Protein AF-A0A2E0BQQ6-F1 (afdb_monomer)

Structure (mmCI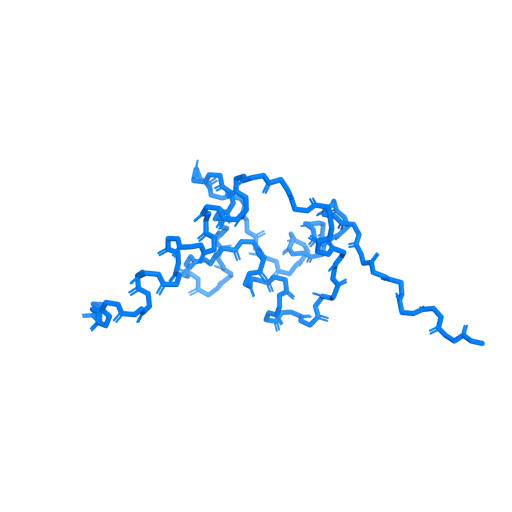F, N/CA/C/O backbone):
data_AF-A0A2E0BQQ6-F1
#
_entry.id   AF-A0A2E0BQQ6-F1
#
loop_
_atom_site.group_PDB
_atom_site.id
_atom_site.type_symbol
_atom_site.label_atom_id
_atom_site.label_alt_id
_atom_site.label_comp_id
_atom_site.label_asym_id
_atom_site.label_entity_id
_atom_site.label_seq_id
_atom_site.pdbx_PDB_ins_code
_atom_site.Cartn_x
_atom_site.Cartn_y
_atom_site.Cartn_z
_atom_site.occupancy
_atom_site.B_iso_or_equiv
_atom_site.auth_seq_id
_atom_site.auth_comp_id
_atom_site.auth_asym_id
_atom_site.auth_atom_id
_atom_site.pdbx_PDB_model_num
ATOM 1 N N . MET A 1 1 ? 0.678 26.030 -16.576 1.00 36.09 1 MET A N 1
ATOM 2 C CA . MET A 1 1 ? 0.525 24.575 -16.781 1.00 36.09 1 MET A CA 1
ATOM 3 C C . MET A 1 1 ? 0.596 23.945 -15.402 1.00 36.09 1 MET A C 1
ATOM 5 O O . MET A 1 1 ? 1.654 24.011 -14.796 1.00 36.09 1 MET A O 1
ATOM 9 N N . ASN A 1 2 ? -0.520 23.465 -14.848 1.00 42.31 2 ASN A N 1
ATOM 10 C CA . ASN A 1 2 ? -0.487 22.778 -13.556 1.00 42.31 2 ASN A CA 1
ATOM 11 C C . ASN A 1 2 ? 0.088 21.384 -13.796 1.00 42.31 2 ASN A C 1
ATOM 13 O O . ASN A 1 2 ? -0.629 20.481 -14.226 1.00 42.31 2 ASN A O 1
ATOM 17 N N . GLU A 1 3 ? 1.394 21.234 -13.585 1.00 49.06 3 GLU A N 1
ATOM 18 C CA . GLU A 1 3 ? 2.025 19.924 -13.480 1.00 49.06 3 GLU A CA 1
ATOM 19 C C . GLU A 1 3 ? 1.277 19.137 -12.404 1.00 49.06 3 GLU A C 1
ATOM 21 O O . GLU A 1 3 ? 1.346 19.441 -11.214 1.00 49.06 3 GLU A O 1
ATOM 26 N N . SER A 1 4 ? 0.510 18.136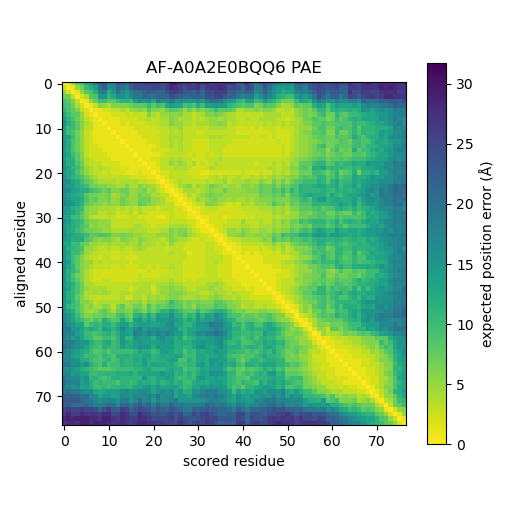 -12.831 1.00 52.44 4 SER A N 1
ATOM 27 C CA . SER A 1 4 ? -0.008 17.117 -11.928 1.00 52.44 4 SER A CA 1
ATOM 28 C C . SER A 1 4 ? 1.215 16.371 -11.409 1.00 52.44 4 SER A C 1
ATOM 30 O O . SER A 1 4 ? 1.756 15.506 -12.094 1.00 52.44 4 SER A O 1
ATOM 32 N N . LYS A 1 5 ? 1.743 16.814 -10.266 1.00 62.19 5 LYS A N 1
ATOM 33 C CA . LYS A 1 5 ? 2.992 16.323 -9.687 1.00 62.19 5 LYS A CA 1
ATOM 34 C C . LYS A 1 5 ? 2.770 14.883 -9.234 1.00 62.19 5 LYS A C 1
ATOM 36 O O . LYS A 1 5 ? 2.336 14.645 -8.111 1.00 62.19 5 LYS A O 1
ATOM 41 N N . LEU A 1 6 ? 3.009 13.937 -10.143 1.00 72.56 6 LEU A N 1
ATOM 42 C CA . LEU A 1 6 ? 2.959 12.506 -9.870 1.00 72.56 6 LEU A CA 1
ATOM 43 C C . LEU A 1 6 ? 3.839 12.225 -8.656 1.00 72.56 6 LEU A C 1
ATOM 45 O O . LEU A 1 6 ? 5.042 12.494 -8.676 1.00 72.56 6 LEU A O 1
ATOM 49 N N . MET A 1 7 ? 3.235 11.720 -7.585 1.00 79.62 7 MET A N 1
ATOM 50 C CA . MET A 1 7 ? 3.984 11.447 -6.370 1.00 79.62 7 MET A CA 1
ATOM 51 C C . MET A 1 7 ? 4.909 10.250 -6.580 1.00 79.62 7 MET A C 1
ATOM 53 O O . MET A 1 7 ? 4.582 9.276 -7.266 1.00 79.62 7 MET A O 1
ATOM 57 N N . THR A 1 8 ? 6.080 10.314 -5.952 1.00 81.06 8 THR A N 1
ATOM 58 C CA . THR A 1 8 ? 6.989 9.168 -5.893 1.00 81.06 8 THR A CA 1
ATOM 59 C C . THR A 1 8 ? 6.467 8.118 -4.914 1.00 81.06 8 THR A C 1
ATOM 61 O O . THR A 1 8 ? 5.670 8.407 -4.017 1.00 81.06 8 THR A O 1
ATOM 64 N N . ARG A 1 9 ? 6.957 6.879 -5.036 1.00 78.88 9 ARG A N 1
ATOM 65 C CA . ARG A 1 9 ? 6.592 5.784 -4.123 1.00 78.88 9 ARG A CA 1
ATOM 66 C C . ARG A 1 9 ? 6.824 6.144 -2.650 1.00 78.88 9 ARG A C 1
ATOM 68 O O . ARG A 1 9 ? 6.008 5.780 -1.805 1.00 78.88 9 ARG A O 1
ATOM 75 N N . SER A 1 10 ? 7.908 6.851 -2.336 1.00 81.69 10 SER A N 1
ATOM 76 C CA . SER A 1 10 ? 8.204 7.266 -0.961 1.00 81.69 10 SER A CA 1
ATOM 77 C C . SER A 1 10 ? 7.169 8.261 -0.442 1.00 81.69 10 SER A C 1
ATOM 79 O O . SER A 1 10 ? 6.583 8.012 0.604 1.00 81.69 10 SER A O 1
ATOM 81 N N . GLN A 1 11 ? 6.839 9.294 -1.221 1.00 86.19 11 GLN A N 1
ATOM 82 C CA . GLN A 1 11 ? 5.861 10.313 -0.817 1.00 86.19 11 GLN A CA 1
ATOM 83 C C . GLN A 1 11 ? 4.463 9.733 -0.598 1.00 86.19 11 GLN A C 1
ATOM 85 O O . GLN A 1 11 ? 3.815 10.026 0.400 1.00 86.19 11 GLN A O 1
ATOM 90 N N . VAL A 1 12 ? 4.008 8.858 -1.495 1.00 86.19 12 VAL A N 1
ATOM 91 C CA . VAL A 1 12 ? 2.724 8.164 -1.322 1.00 86.19 12 VAL A CA 1
ATOM 92 C C . VAL A 1 12 ? 2.752 7.266 -0.088 1.00 86.19 12 VAL A C 1
ATOM 94 O O . VAL A 1 12 ? 1.765 7.183 0.630 1.00 86.19 12 VAL A O 1
ATOM 97 N N . SER A 1 13 ? 3.876 6.595 0.183 1.00 85.88 13 SER A N 1
ATOM 98 C CA . SER A 1 13 ? 4.021 5.765 1.385 1.00 85.88 13 SER A CA 1
ATOM 99 C C . SER A 1 13 ? 3.941 6.600 2.661 1.00 85.88 13 SER A C 1
ATOM 101 O O . SER A 1 13 ? 3.290 6.177 3.607 1.00 85.88 13 SER A O 1
ATOM 103 N N . GLU A 1 14 ? 4.563 7.778 2.689 1.00 89.44 14 GLU A N 1
ATOM 104 C CA . GLU A 1 14 ? 4.457 8.710 3.815 1.00 89.44 14 GLU A CA 1
ATOM 105 C C . GLU A 1 14 ? 3.024 9.210 4.010 1.00 89.44 14 GLU A C 1
ATOM 107 O O . GLU A 1 14 ? 2.528 9.222 5.134 1.00 89.44 14 GLU A O 1
ATOM 112 N N . GLU A 1 15 ? 2.330 9.564 2.928 1.00 89.81 15 GLU A N 1
ATOM 113 C CA . GLU A 1 15 ? 0.926 9.976 3.002 1.00 89.81 15 GLU A CA 1
ATOM 114 C C . GLU A 1 15 ? 0.024 8.842 3.501 1.00 89.81 15 GLU A C 1
ATOM 116 O O . GLU A 1 15 ? -0.829 9.067 4.355 1.00 89.81 15 GLU A O 1
ATOM 121 N N . LEU A 1 16 ? 0.242 7.609 3.042 1.00 88.75 16 LEU A N 1
ATOM 122 C CA . LEU A 1 16 ? -0.488 6.439 3.532 1.00 88.75 16 LEU A CA 1
ATOM 123 C C . LEU A 1 16 ? -0.216 6.167 5.018 1.00 88.75 16 LEU A C 1
ATOM 125 O O . LEU A 1 16 ? -1.161 5.906 5.761 1.00 88.75 16 LEU A O 1
ATOM 129 N N . LEU A 1 17 ? 1.035 6.293 5.472 1.00 90.00 17 LEU A N 1
ATOM 130 C CA . LEU A 1 17 ? 1.385 6.175 6.893 1.00 90.00 17 LEU A CA 1
ATOM 131 C C . LEU A 1 17 ? 0.653 7.221 7.745 1.00 90.00 17 LEU A C 1
ATOM 133 O O . LEU A 1 17 ? 0.074 6.874 8.772 1.00 90.00 17 LEU A O 1
ATOM 137 N N . LYS A 1 18 ? 0.610 8.486 7.301 1.00 90.44 18 LYS A N 1
ATOM 138 C CA . LYS A 1 18 ? -0.128 9.558 7.999 1.00 90.44 18 LYS A CA 1
ATOM 139 C C . LYS A 1 18 ? -1.627 9.280 8.094 1.00 90.44 18 LYS A C 1
ATOM 141 O O . LYS A 1 18 ? -2.265 9.709 9.048 1.00 90.44 18 LYS A O 1
ATOM 146 N N . ARG A 1 19 ? -2.187 8.571 7.113 1.00 87.25 19 ARG A N 1
ATOM 147 C CA . ARG A 1 19 ? -3.608 8.192 7.071 1.00 87.25 19 ARG A CA 1
ATOM 148 C C . ARG A 1 19 ? -3.918 6.899 7.831 1.00 87.25 19 ARG A C 1
ATOM 150 O O . ARG A 1 19 ? -5.053 6.438 7.799 1.00 87.25 19 ARG A O 1
ATOM 157 N N . GLY A 1 20 ? -2.933 6.324 8.521 1.00 88.00 20 GLY A N 1
ATOM 158 C CA . GLY A 1 20 ? -3.118 5.153 9.378 1.00 88.00 20 GLY A CA 1
ATOM 159 C C . GLY A 1 20 ? -2.963 3.811 8.665 1.00 88.00 20 GLY A C 1
ATOM 160 O O . GLY A 1 20 ? -3.312 2.784 9.238 1.00 88.00 20 GLY A O 1
ATOM 161 N N . TYR A 1 21 ? -2.435 3.790 7.438 1.00 90.12 21 TYR A N 1
ATOM 162 C CA . TYR A 1 21 ? -2.030 2.538 6.805 1.00 90.12 21 TYR A CA 1
ATOM 163 C C . TYR A 1 21 ? -0.651 2.119 7.312 1.00 90.12 21 TYR A C 1
ATOM 165 O O . TYR A 1 21 ? 0.255 2.946 7.400 1.00 90.12 21 TYR A O 1
ATOM 173 N N . THR A 1 22 ? -0.443 0.832 7.569 1.00 88.50 22 THR A N 1
ATOM 174 C CA . THR A 1 22 ? 0.846 0.306 8.043 1.00 88.50 22 THR A CA 1
ATOM 175 C C . THR A 1 22 ? 1.397 -0.750 7.093 1.00 88.50 22 THR A C 1
ATOM 177 O O . THR A 1 22 ? 0.670 -1.377 6.324 1.00 88.50 22 THR A O 1
ATOM 180 N N . LYS A 1 23 ? 2.722 -0.919 7.085 1.00 83.19 23 LYS A N 1
ATOM 181 C CA . LYS A 1 23 ? 3.377 -1.947 6.266 1.00 83.19 23 LYS A CA 1
ATOM 182 C C . LYS A 1 23 ? 3.084 -3.323 6.867 1.00 83.19 23 LYS A C 1
ATOM 184 O O . LYS A 1 23 ? 3.333 -3.518 8.052 1.00 83.19 23 LYS A O 1
ATOM 189 N N . ASN A 1 24 ? 2.616 -4.257 6.042 1.00 82.94 24 ASN A N 1
ATOM 190 C CA . ASN A 1 24 ? 2.415 -5.646 6.444 1.00 82.94 24 ASN A CA 1
ATOM 191 C C . ASN A 1 24 ? 3.707 -6.469 6.225 1.00 82.94 24 ASN A C 1
ATOM 193 O O . ASN A 1 24 ? 4.602 -6.042 5.492 1.00 82.94 24 ASN A O 1
ATOM 197 N N . GLU A 1 25 ? 3.783 -7.671 6.807 1.00 77.00 25 GLU A N 1
ATOM 198 C CA . GLU A 1 25 ? 4.832 -8.668 6.528 1.00 77.00 25 GLU A CA 1
ATOM 199 C C . GLU A 1 25 ? 4.924 -9.031 5.038 1.00 77.00 25 GLU A C 1
ATOM 201 O O . GLU A 1 25 ? 6.003 -9.345 4.536 1.00 77.00 25 GLU A O 1
ATOM 206 N N . TYR A 1 26 ? 3.809 -8.953 4.303 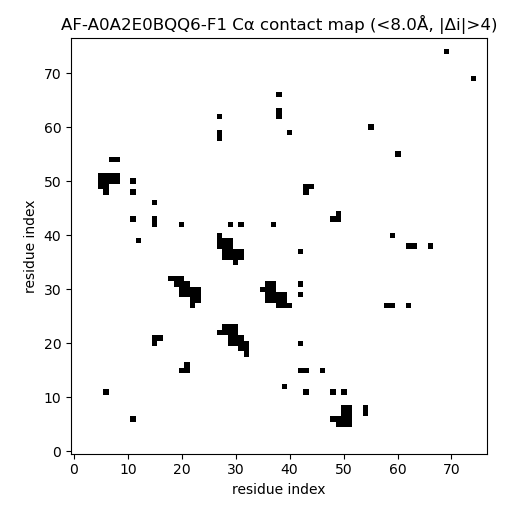1.00 72.38 26 TYR A N 1
ATOM 207 C CA . TYR A 1 26 ? 3.805 -9.188 2.862 1.00 72.38 26 TYR A CA 1
ATOM 208 C C . TYR A 1 26 ? 4.267 -7.945 2.082 1.00 72.38 26 TYR A C 1
ATOM 210 O O . TYR A 1 26 ? 3.585 -6.911 2.103 1.00 72.38 26 TYR A O 1
ATOM 218 N N . PRO A 1 27 ? 5.367 -8.029 1.310 1.00 73.31 27 PRO A N 1
ATOM 219 C CA . PRO A 1 27 ? 5.876 -6.895 0.551 1.00 73.31 27 PRO A CA 1
ATOM 220 C C . PRO A 1 27 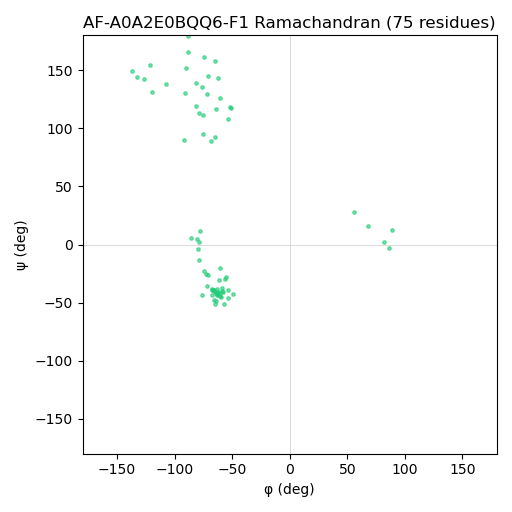? 4.842 -6.405 -0.471 1.00 73.31 27 PRO A C 1
ATOM 222 O O . PRO A 1 27 ? 4.324 -7.157 -1.293 1.00 73.31 27 PRO A O 1
ATOM 225 N N . GLY A 1 28 ? 4.528 -5.109 -0.411 1.00 75.56 28 GLY A N 1
ATOM 226 C CA . GLY A 1 28 ? 3.532 -4.478 -1.283 1.00 75.56 28 GLY A CA 1
ATOM 227 C C . GLY A 1 28 ? 2.088 -4.566 -0.780 1.00 75.56 28 GLY A C 1
ATOM 228 O O . GLY A 1 28 ? 1.213 -3.955 -1.399 1.00 75.56 28 GLY A O 1
ATOM 229 N N . VAL A 1 29 ? 1.836 -5.238 0.347 1.00 82.81 29 VAL A N 1
ATOM 230 C CA . VAL A 1 29 ? 0.552 -5.243 1.062 1.00 82.81 29 VAL A CA 1
ATOM 231 C C . VAL A 1 29 ? 0.681 -4.425 2.340 1.00 82.81 29 VAL A C 1
ATOM 233 O O . VAL A 1 29 ? 1.709 -4.436 3.011 1.00 82.81 29 VAL A O 1
ATOM 236 N N . TRP A 1 30 ? -0.343 -3.634 2.616 1.00 88.19 30 TRP A N 1
ATOM 237 C CA . TRP A 1 30 ? -0.422 -2.735 3.752 1.00 88.19 30 TRP A CA 1
ATOM 238 C C . TRP A 1 30 ? -1.715 -3.021 4.507 1.00 88.19 30 TRP A C 1
ATOM 240 O O . TRP A 1 30 ? -2.751 -3.315 3.898 1.00 88.19 30 TRP A O 1
ATOM 250 N N . ASP A 1 31 ? -1.649 -2.949 5.827 1.00 88.62 31 ASP A N 1
ATOM 251 C CA . ASP A 1 31 ? -2.836 -2.993 6.664 1.00 88.62 31 ASP A CA 1
ATOM 252 C C . ASP A 1 31 ? -3.532 -1.636 6.584 1.00 88.62 31 ASP A C 1
ATOM 254 O O . ASP A 1 31 ? -2.905 -0.574 6.565 1.00 88.62 31 ASP A O 1
ATOM 258 N N . THR A 1 32 ? -4.848 -1.684 6.439 1.00 87.44 32 THR A N 1
ATOM 259 C CA . THR A 1 32 ? -5.704 -0.504 6.358 1.00 87.44 32 THR A CA 1
ATOM 260 C C . THR A 1 32 ? -6.163 -0.105 7.758 1.00 87.44 32 THR A C 1
ATOM 262 O O . THR A 1 32 ? -6.351 -0.996 8.589 1.00 87.44 32 THR A O 1
ATOM 265 N N . PRO A 1 33 ? -6.445 1.184 8.009 1.00 84.94 33 PRO A N 1
ATOM 266 C CA . PRO A 1 33 ? -6.959 1.634 9.306 1.00 84.94 33 PRO A CA 1
ATOM 267 C C . PRO A 1 33 ? -8.304 0.988 9.693 1.00 84.94 33 PRO A C 1
ATOM 269 O O . PRO A 1 33 ? -8.637 0.926 10.869 1.00 84.94 33 PRO A O 1
ATOM 272 N N . ASP A 1 34 ? -9.047 0.455 8.719 1.00 83.69 34 ASP A N 1
ATOM 273 C CA . ASP A 1 34 ? -10.323 -0.255 8.898 1.00 83.69 34 ASP A CA 1
ATOM 274 C C . ASP A 1 34 ? -10.150 -1.732 9.333 1.00 83.69 34 ASP A C 1
ATOM 276 O O . ASP A 1 34 ? -11.108 -2.493 9.396 1.00 83.69 34 ASP A O 1
ATOM 280 N N . GLY A 1 35 ? -8.916 -2.187 9.587 1.00 80.69 35 GLY A N 1
ATOM 281 C CA . GLY A 1 35 ? -8.617 -3.575 9.973 1.00 80.69 35 GLY A CA 1
ATOM 282 C C . GLY A 1 35 ? -8.523 -4.567 8.803 1.00 80.69 35 GLY A C 1
ATOM 283 O O . GLY A 1 35 ? -8.287 -5.756 9.008 1.00 80.69 35 GLY A O 1
ATOM 284 N N . GLY A 1 36 ? -8.674 -4.095 7.563 1.00 84.81 36 GLY A N 1
ATOM 285 C CA . GLY A 1 36 ? -8.454 -4.880 6.346 1.00 84.81 36 GLY A CA 1
ATOM 286 C C . GLY A 1 36 ? -7.007 -4.856 5.840 1.00 84.81 36 GLY A C 1
ATOM 287 O O . GLY A 1 36 ? -6.143 -4.162 6.367 1.00 84.81 36 GLY A O 1
ATOM 288 N N . LYS A 1 37 ? -6.754 -5.574 4.740 1.00 84.19 37 LYS A N 1
ATOM 289 C CA . LYS A 1 37 ? -5.469 -5.566 4.023 1.00 84.19 37 LYS A CA 1
ATOM 290 C C . LYS A 1 37 ? -5.673 -5.087 2.596 1.00 84.19 37 LYS A C 1
ATOM 292 O O . LYS A 1 37 ? -6.545 -5.583 1.881 1.00 84.19 37 LYS A O 1
ATOM 297 N N . ALA A 1 38 ? -4.852 -4.145 2.157 1.00 84.25 38 ALA A N 1
ATOM 298 C CA . ALA A 1 38 ? -4.879 -3.633 0.797 1.00 84.25 38 ALA A CA 1
ATOM 299 C C . ALA A 1 38 ? -3.469 -3.582 0.224 1.00 84.25 38 ALA A C 1
ATOM 301 O O . ALA A 1 38 ? -2.505 -3.267 0.911 1.00 84.25 38 ALA A O 1
ATOM 302 N N . ALA A 1 39 ? -3.332 -3.855 -1.070 1.00 85.00 39 ALA A N 1
ATOM 303 C CA . ALA A 1 39 ? -2.065 -3.583 -1.727 1.00 85.00 39 ALA A CA 1
ATOM 304 C C . ALA A 1 39 ? -1.769 -2.075 -1.672 1.00 85.00 39 ALA A C 1
ATOM 306 O O . ALA A 1 39 ? -2.678 -1.261 -1.831 1.00 85.00 39 ALA A O 1
ATOM 307 N N . TRP A 1 40 ? -0.504 -1.700 -1.506 1.00 85.69 40 TRP A N 1
ATOM 308 C CA . TRP A 1 40 ? -0.064 -0.306 -1.386 1.00 85.69 40 TRP A CA 1
ATOM 309 C C . TRP A 1 40 ? -0.627 0.594 -2.496 1.00 85.69 40 TRP A C 1
ATOM 311 O O . TRP A 1 40 ? -1.125 1.685 -2.245 1.00 85.69 40 TRP A O 1
ATOM 321 N N . PHE A 1 41 ? -0.634 0.098 -3.736 1.00 81.38 41 PHE A N 1
ATOM 322 C CA . PHE A 1 41 ? -1.144 0.838 -4.891 1.00 81.38 41 PHE A CA 1
ATOM 323 C C . PHE A 1 41 ? -2.677 0.993 -4.878 1.00 81.38 41 PHE A C 1
ATOM 325 O O . PHE A 1 41 ? -3.209 1.922 -5.483 1.00 81.38 41 PHE A O 1
ATOM 332 N N . ILE A 1 42 ? -3.396 0.075 -4.220 1.00 84.25 42 ILE A N 1
ATOM 333 C CA . ILE A 1 42 ? -4.845 0.169 -3.999 1.00 84.25 42 ILE A CA 1
ATOM 334 C C . ILE A 1 42 ? -5.132 1.177 -2.894 1.00 84.25 42 ILE A C 1
ATOM 336 O O . ILE A 1 42 ? -6.031 1.993 -3.068 1.00 84.25 42 ILE A O 1
ATOM 340 N N . ALA A 1 43 ? -4.360 1.145 -1.805 1.00 87.31 43 ALA A N 1
ATOM 341 C CA . ALA A 1 43 ? -4.440 2.137 -0.740 1.00 87.31 43 ALA A CA 1
ATOM 342 C C . ALA A 1 43 ? -4.203 3.544 -1.310 1.00 87.31 43 ALA A C 1
ATOM 344 O O . ALA A 1 43 ? -5.069 4.401 -1.197 1.00 87.31 43 ALA A O 1
ATOM 345 N N . ALA A 1 44 ? -3.121 3.739 -2.070 1.00 86.25 44 ALA A N 1
ATOM 346 C CA . ALA A 1 44 ? -2.828 4.999 -2.752 1.00 86.25 44 ALA A CA 1
ATOM 347 C C . ALA A 1 44 ? -3.996 5.482 -3.629 1.00 86.25 44 ALA A C 1
ATOM 349 O O . ALA A 1 44 ? -4.413 6.632 -3.539 1.00 86.25 44 ALA A O 1
ATOM 350 N N . LYS A 1 45 ? -4.584 4.583 -4.432 1.00 83.38 45 LYS A N 1
ATOM 351 C CA . LYS A 1 45 ? -5.748 4.916 -5.264 1.00 83.38 45 LYS A CA 1
ATOM 352 C C . LYS A 1 45 ? -7.012 5.244 -4.469 1.00 83.38 45 LYS A C 1
ATOM 354 O O . LYS A 1 45 ? -7.745 6.129 -4.897 1.00 83.38 45 LYS A O 1
ATOM 359 N N . ARG A 1 46 ? -7.296 4.531 -3.372 1.00 84.88 46 ARG A N 1
ATOM 360 C CA . ARG A 1 46 ? -8.433 4.837 -2.478 1.00 84.88 46 ARG A CA 1
ATOM 361 C C . ARG A 1 46 ? -8.314 6.246 -1.917 1.00 84.88 46 ARG A C 1
ATOM 363 O O . ARG A 1 46 ? -9.287 6.982 -1.888 1.00 84.88 46 ARG A O 1
ATOM 370 N N . GLU A 1 47 ? -7.090 6.610 -1.571 1.00 84.19 47 GLU A N 1
ATOM 371 C CA . GLU A 1 47 ? -6.714 7.899 -1.012 1.00 84.19 47 GLU A CA 1
ATOM 372 C C . GLU A 1 47 ? -6.594 9.027 -2.055 1.00 84.19 47 GLU A C 1
ATOM 374 O O . GLU A 1 47 ? -6.242 10.155 -1.701 1.00 84.19 47 GLU A O 1
ATOM 379 N N . GLY A 1 48 ? -6.875 8.742 -3.335 1.00 82.81 48 GLY A N 1
ATOM 380 C CA . GLY A 1 48 ? -6.778 9.711 -4.431 1.00 82.81 48 GLY A CA 1
ATOM 381 C C . GLY A 1 48 ? -5.346 10.149 -4.751 1.00 82.81 48 GLY A C 1
ATOM 382 O O . GLY A 1 48 ? -5.151 11.156 -5.428 1.00 82.81 48 GLY A O 1
ATOM 383 N N . LEU A 1 49 ? -4.341 9.415 -4.266 1.00 83.69 49 LEU A N 1
ATOM 384 C CA . LEU A 1 49 ? -2.933 9.702 -4.510 1.00 83.69 49 LEU A CA 1
ATOM 385 C C . LEU A 1 49 ? -2.569 9.194 -5.906 1.00 83.69 49 LEU A C 1
ATOM 387 O O . LEU A 1 49 ? -2.585 7.985 -6.160 1.00 83.69 49 LEU A O 1
ATOM 391 N N . ASP A 1 50 ? -2.250 10.114 -6.815 1.00 76.69 50 ASP A N 1
ATOM 392 C CA . ASP A 1 50 ? -1.758 9.772 -8.147 1.00 76.69 50 ASP A CA 1
ATOM 393 C C . ASP A 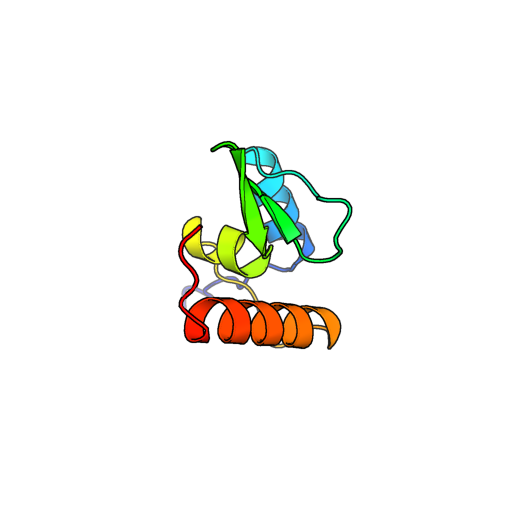1 50 ? -0.228 9.697 -8.136 1.00 76.69 50 ASP A C 1
ATOM 395 O O . ASP A 1 50 ? 0.471 10.569 -7.611 1.00 76.69 50 ASP A O 1
ATOM 399 N N . PHE A 1 51 ? 0.298 8.601 -8.670 1.00 76.75 51 PHE A N 1
ATOM 400 C CA . PHE A 1 51 ? 1.711 8.258 -8.583 1.00 76.75 51 PHE A CA 1
ATOM 401 C C . PHE A 1 51 ? 2.228 7.744 -9.907 1.00 76.75 51 PHE A C 1
ATOM 403 O O . PHE A 1 51 ? 1.500 7.112 -10.683 1.00 76.75 51 PHE A O 1
ATOM 410 N N . ASP A 1 52 ? 3.511 7.999 -10.145 1.00 73.38 52 ASP A N 1
ATOM 411 C CA . ASP A 1 52 ? 4.148 7.612 -11.389 1.00 73.38 52 ASP A CA 1
ATOM 412 C C . ASP 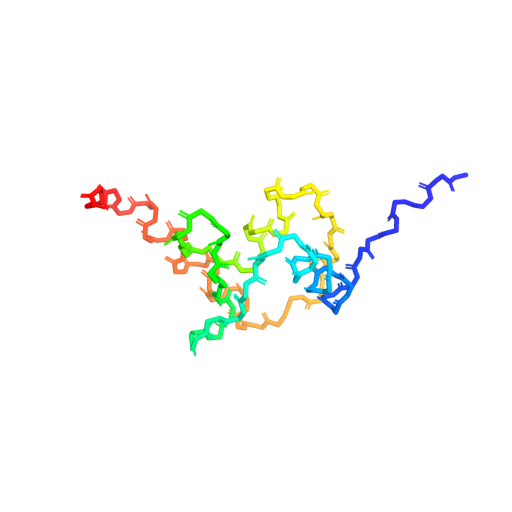A 1 52 ? 4.165 6.081 -11.532 1.00 73.38 52 ASP A C 1
ATOM 414 O O . ASP A 1 52 ? 4.766 5.340 -10.747 1.00 73.38 52 ASP A O 1
ATOM 418 N N . ARG A 1 53 ? 3.462 5.595 -12.559 1.00 63.84 53 ARG A N 1
ATOM 419 C CA . ARG A 1 53 ? 3.341 4.159 -12.843 1.00 63.84 53 ARG A CA 1
ATOM 420 C C . ARG A 1 53 ? 4.574 3.593 -13.542 1.00 63.84 53 ARG A C 1
ATOM 422 O O . ARG A 1 53 ? 4.704 2.374 -13.605 1.00 63.84 53 ARG A O 1
ATOM 429 N N . LYS A 1 54 ? 5.467 4.445 -14.060 1.00 62.62 54 LYS A N 1
ATOM 430 C CA . LYS A 1 54 ? 6.739 4.016 -14.661 1.00 62.62 54 LYS A CA 1
ATOM 431 C C . LYS A 1 54 ? 7.757 3.597 -13.601 1.00 62.62 54 LYS A C 1
ATOM 433 O O . LYS A 1 54 ? 8.601 2.758 -13.880 1.00 62.62 54 LYS A O 1
ATOM 438 N N . SER A 1 55 ? 7.608 4.082 -12.370 1.00 59.19 55 SER A N 1
ATOM 439 C CA . SER A 1 55 ? 8.413 3.679 -11.210 1.00 59.19 55 SER A CA 1
ATOM 440 C C . SER A 1 55 ? 8.000 2.327 -10.600 1.00 59.19 55 SER A C 1
ATOM 442 O O . SER A 1 55 ? 8.413 1.983 -9.491 1.00 59.19 55 SER A O 1
ATOM 444 N N . TRP A 1 56 ? 7.147 1.550 -11.277 1.00 64.81 56 TRP A N 1
ATOM 445 C CA . TRP A 1 56 ? 6.728 0.235 -10.798 1.00 64.81 56 TRP A CA 1
ATOM 446 C C . TRP A 1 56 ? 7.841 -0.786 -11.004 1.00 64.81 56 TRP A C 1
ATOM 448 O O . TRP A 1 56 ? 8.132 -1.188 -12.127 1.00 64.81 56 TRP A O 1
ATOM 458 N N . GLY A 1 57 ? 8.419 -1.259 -9.902 1.00 63.25 57 GLY A N 1
ATOM 459 C CA . GLY A 1 57 ? 9.234 -2.468 -9.924 1.00 63.25 57 GLY A CA 1
ATOM 460 C C . GLY A 1 57 ? 8.394 -3.709 -10.279 1.00 63.25 57 GLY A C 1
ATOM 461 O O . GLY A 1 57 ? 7.172 -3.712 -10.073 1.00 63.25 57 GLY A O 1
ATOM 462 N N . PRO A 1 58 ? 9.029 -4.789 -10.769 1.00 67.62 58 PRO A N 1
ATOM 463 C CA . PRO A 1 58 ? 8.350 -6.036 -11.146 1.00 67.62 58 PRO A CA 1
ATOM 464 C C . PRO A 1 58 ? 7.505 -6.635 -10.006 1.00 67.62 58 PRO A C 1
ATOM 466 O O . PRO A 1 58 ? 6.467 -7.247 -10.254 1.00 67.62 58 PRO A O 1
ATOM 469 N N . GLU A 1 59 ? 7.885 -6.381 -8.754 1.00 66.81 59 GLU A N 1
ATOM 470 C CA . GLU A 1 59 ? 7.169 -6.818 -7.551 1.00 66.81 59 GLU A CA 1
ATOM 471 C C . GLU A 1 59 ? 5.748 -6.233 -7.446 1.00 66.81 59 GLU A C 1
ATOM 473 O O . GLU A 1 59 ? 4.802 -6.948 -7.118 1.00 66.81 59 GLU A O 1
ATOM 478 N N . ILE A 1 60 ? 5.558 -4.950 -7.788 1.00 68.00 60 ILE A N 1
ATOM 479 C CA . ILE A 1 60 ? 4.234 -4.300 -7.745 1.00 68.00 60 ILE A CA 1
ATOM 480 C C . ILE A 1 60 ? 3.346 -4.824 -8.874 1.00 68.00 60 ILE A C 1
ATOM 482 O O . ILE A 1 60 ? 2.140 -5.015 -8.691 1.00 68.00 60 ILE A O 1
ATOM 486 N N . THR A 1 61 ? 3.938 -5.101 -10.036 1.00 70.62 61 THR A N 1
ATOM 487 C CA . THR A 1 61 ? 3.235 -5.732 -11.158 1.00 70.62 61 THR A CA 1
ATOM 488 C C . THR A 1 61 ? 2.704 -7.105 -10.761 1.00 70.62 61 THR A C 1
ATOM 490 O O . THR A 1 61 ? 1.525 -7.383 -10.997 1.00 70.62 61 THR A O 1
ATOM 493 N N . LYS A 1 62 ? 3.524 -7.912 -10.076 1.00 69.62 62 LYS A N 1
ATOM 494 C CA . LYS A 1 62 ? 3.129 -9.225 -9.558 1.00 69.62 62 LYS A CA 1
ATOM 495 C C . LYS A 1 62 ? 2.022 -9.113 -8.505 1.00 69.62 62 LYS A C 1
ATOM 497 O O . LYS A 1 62 ? 0.969 -9.718 -8.678 1.00 69.62 62 LYS A O 1
ATOM 502 N N . ALA A 1 63 ? 2.171 -8.232 -7.514 1.00 68.25 63 ALA A N 1
ATOM 503 C CA . ALA A 1 63 ? 1.138 -7.996 -6.500 1.00 68.25 63 ALA A CA 1
ATOM 504 C C . ALA A 1 63 ? -0.198 -7.523 -7.110 1.00 68.25 63 ALA A C 1
ATOM 506 O O . ALA A 1 63 ? -1.275 -7.926 -6.669 1.00 68.25 63 ALA A O 1
ATOM 507 N N . LYS A 1 64 ? -0.161 -6.692 -8.163 1.00 70.31 64 LYS A N 1
ATOM 508 C CA . LYS A 1 64 ? -1.370 -6.288 -8.898 1.00 70.31 64 LYS A CA 1
ATOM 509 C C . LYS A 1 64 ? -1.998 -7.440 -9.664 1.00 70.31 64 LYS A C 1
ATOM 511 O O . LYS A 1 64 ? -3.225 -7.489 -9.760 1.00 70.31 64 LYS A O 1
ATOM 516 N N . GLN A 1 65 ? -1.184 -8.300 -10.262 1.00 73.31 65 GLN A N 1
ATOM 517 C CA . GLN A 1 65 ? -1.665 -9.479 -10.964 1.00 73.31 65 GLN A CA 1
ATOM 518 C C . GLN A 1 65 ? -2.336 -10.435 -9.979 1.00 73.31 65 GLN A C 1
ATOM 520 O O . GLN A 1 65 ? -3.516 -10.710 -10.155 1.00 73.31 65 GLN A O 1
ATOM 525 N N . GLU A 1 66 ? -1.674 -10.781 -8.875 1.00 70.88 66 GLU A N 1
ATOM 526 C CA . GLU A 1 66 ? -2.238 -11.627 -7.817 1.00 70.88 66 GLU A CA 1
ATOM 527 C C . GLU A 1 66 ? -3.523 -11.039 -7.221 1.00 70.88 66 GLU A C 1
ATOM 529 O O . GLU A 1 66 ? -4.501 -11.753 -7.006 1.00 70.88 66 GLU A O 1
ATOM 534 N N . TRP A 1 67 ? -3.579 -9.720 -7.004 1.00 68.00 67 TRP A N 1
ATOM 535 C CA . TRP A 1 67 ? -4.800 -9.072 -6.524 1.00 68.00 67 TRP A CA 1
ATOM 536 C C . TRP A 1 67 ? -5.931 -9.117 -7.558 1.00 68.00 67 TRP A C 1
ATOM 538 O O . TRP A 1 67 ? -7.090 -9.335 -7.201 1.00 68.00 67 TRP A O 1
ATOM 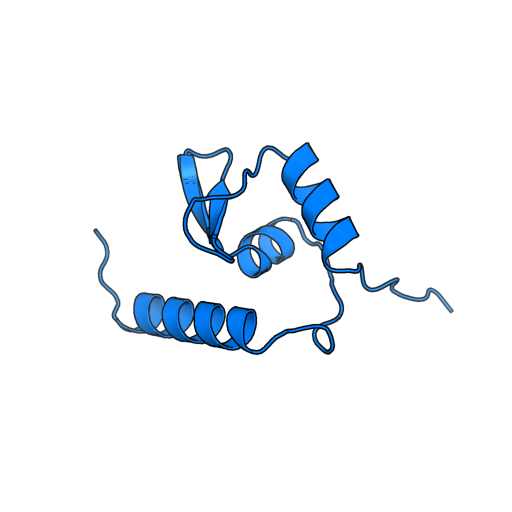548 N N . ARG A 1 68 ? -5.616 -8.938 -8.849 1.00 68.44 68 ARG A N 1
ATOM 549 C CA . ARG A 1 68 ? -6.598 -9.089 -9.932 1.00 68.44 68 ARG A CA 1
ATOM 550 C C . ARG A 1 68 ? -7.082 -10.525 -10.060 1.00 68.44 68 ARG A C 1
ATOM 552 O O . ARG A 1 68 ? -8.276 -10.714 -10.259 1.00 68.44 68 ARG A O 1
ATOM 559 N N . GLU A 1 69 ? -6.205 -11.509 -9.913 1.00 72.31 69 GLU A N 1
ATOM 560 C CA . GLU A 1 69 ? -6.573 -12.924 -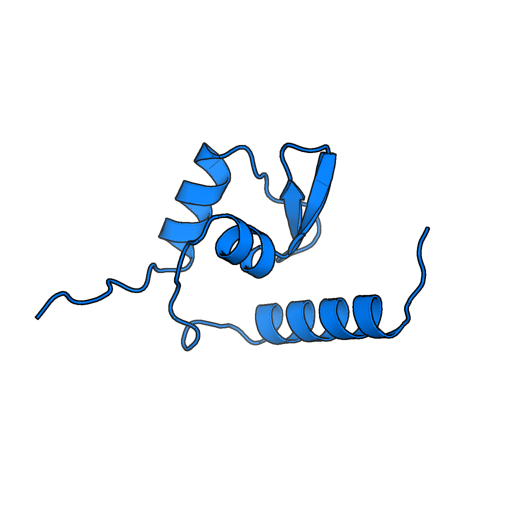9.945 1.00 72.31 69 GLU A CA 1
ATOM 561 C C . GLU A 1 69 ? -7.436 -13.304 -8.740 1.00 72.31 69 GLU A C 1
ATOM 563 O O . GLU A 1 69 ? -8.493 -13.904 -8.924 1.00 72.31 69 GLU A O 1
ATOM 568 N N . LYS A 1 70 ? -7.096 -12.838 -7.531 1.00 64.19 70 LYS A N 1
ATOM 569 C CA . LYS A 1 70 ? -7.946 -13.010 -6.340 1.00 64.19 70 LYS A CA 1
ATOM 570 C C . LYS A 1 70 ? -9.317 -12.350 -6.496 1.00 64.19 70 LYS A C 1
ATOM 572 O O . LYS A 1 70 ? -10.321 -12.966 -6.151 1.00 64.19 70 LYS A O 1
ATOM 577 N N . LYS A 1 71 ? -9.393 -11.141 -7.070 1.00 60.69 71 LYS A N 1
ATOM 578 C CA . LYS A 1 71 ? -10.682 -10.485 -7.365 1.00 60.69 71 LYS A CA 1
ATOM 579 C C . LYS A 1 71 ? -11.486 -11.194 -8.454 1.00 60.69 71 LYS A C 1
ATOM 581 O O . LYS A 1 71 ? -12.705 -11.256 -8.348 1.00 60.69 71 LYS A O 1
ATOM 586 N N . LYS A 1 72 ? -10.828 -11.708 -9.497 1.00 56.88 72 LYS A N 1
ATOM 587 C CA . LYS A 1 72 ? -11.483 -12.417 -10.608 1.00 56.88 72 LYS A CA 1
ATOM 588 C C . LYS A 1 72 ? -11.969 -13.809 -10.194 1.00 56.88 72 LYS A C 1
ATOM 590 O O . LYS A 1 72 ? -12.932 -14.297 -10.768 1.00 56.88 72 LYS A O 1
ATOM 595 N N . SER A 1 73 ? -11.346 -14.404 -9.176 1.00 52.84 73 SER A N 1
ATOM 596 C CA . SER A 1 73 ? -11.733 -15.701 -8.611 1.00 52.84 73 SER A CA 1
ATOM 597 C C . SER A 1 73 ? -12.935 -15.635 -7.651 1.00 52.84 73 SER A C 1
ATOM 599 O O . SER A 1 73 ? -13.414 -16.669 -7.205 1.00 52.84 73 SER A O 1
ATOM 601 N N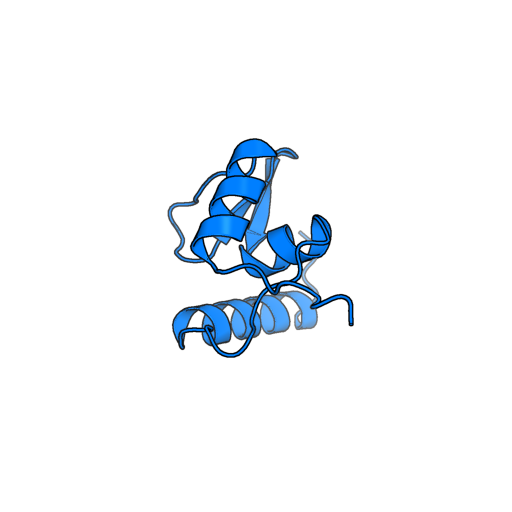 . GLY A 1 74 ? -13.468 -14.443 -7.343 1.00 48.34 74 GLY A N 1
ATOM 602 C CA . GLY A 1 74 ? -14.816 -14.312 -6.776 1.00 48.34 74 GLY A CA 1
ATOM 603 C C . GLY A 1 74 ? -15.090 -15.090 -5.484 1.00 48.34 74 GLY A C 1
ATOM 604 O O . GLY A 1 74 ? -16.237 -15.452 -5.241 1.00 48.34 74 GLY A O 1
ATOM 605 N N . ARG A 1 75 ? -14.086 -15.353 -4.639 1.00 40.25 75 ARG A N 1
ATOM 606 C CA . ARG A 1 75 ? -14.338 -15.927 -3.315 1.00 40.25 75 ARG A CA 1
ATOM 607 C C . ARG A 1 75 ? -14.486 -14.794 -2.309 1.00 40.25 75 ARG A C 1
ATOM 609 O O . ARG A 1 75 ? -13.507 -14.322 -1.738 1.00 40.25 75 ARG A O 1
ATOM 616 N N . ALA A 1 76 ? -15.730 -14.347 -2.155 1.00 42.22 76 ALA A N 1
ATOM 617 C CA . ALA A 1 76 ? -16.200 -13.852 -0.873 1.00 42.22 76 ALA A CA 1
ATOM 618 C C . ALA A 1 76 ? -15.859 -14.918 0.179 1.00 42.22 76 ALA A C 1
ATOM 620 O O . ALA A 1 76 ? -16.303 -16.062 0.062 1.00 42.22 76 ALA A O 1
ATOM 621 N N . ILE A 1 77 ? -15.014 -14.549 1.134 1.00 42.22 77 ILE A N 1
ATOM 622 C CA . ILE A 1 77 ? -15.064 -15.046 2.506 1.00 42.22 77 ILE A CA 1
ATOM 623 C C . ILE A 1 77 ? -14.975 -13.832 3.418 1.00 42.22 77 ILE A C 1
ATOM 625 O O . ILE A 1 77 ? -14.188 -12.917 3.076 1.00 42.22 77 ILE A O 1
#

Mean predicted aligned error: 9.37 Å

Foldseek 3Di:
DPPPPADEPVRLVVVLVVQPWADDPDPQWIQHPVRDIDGSVVSCVVVVRGHDPVPDDVSNVVVVVVVVVVVVVPDDD

Radius of gyration: 13.15 Å; Cα contacts (8 Å, |Δi|>4): 73; chains: 1; bounding box: 25×40×27 Å

Nearest PDB structures (foldseek):
  4cw4-assembly1_A-2  TM=5.778E-01  e=4.916E+00  Pseudomonas aeruginosa PAO1
  6rgs-assembly1_A-2  TM=5.011E-01  e=4.026E+00  Petroselinum crispum
  6rgs-assembly1_B-2  TM=5.036E-01  e=7.330E+00  Petroselinum crispum
  2o78-assembly1_B  TM=4.397E-01  e=6.858E+00  Cereibacter sphaeroides

Sequence (77 aa):
MNESKLMTRSQVSEELLKRGYTKNEYPGVWDTPDGGKAAWFIAAKREGLDFDRKSWGPEITKAKQEWREKKKSGRAI

pLDDT: mean 74.31, std 13.86, range [36.09, 90.44]

Solvent-accessible surface area (backbone atoms only — not comparable to full-atom values): 4678 Å² total; per-residue (Å²): 132,88,74,78,74,57,32,51,76,66,57,51,50,52,52,38,44,76,68,49,32,42,85,43,96,50,88,66,33,21,34,37,71,86,76,48,77,37,42,47,72,53,49,34,51,74,74,68,52,59,56,54,74,84,76,59,52,72,67,56,56,48,54,51,48,55,50,50,49,56,61,72,64,66,70,87,126

Secondary structure (DSSP, 8-state):
-----PBPHHHHHHHHHHTT-EE-SSTTEEE-TTS-EEEHHHHHHHTT--B-GGG--HHHHHHHHHHHHHHHTT---